Protein AF-A0A397U1Z0-F1 (afdb_monomer)

Secondary structure (DSSP, 8-state):
---PPP-TT--HHHHHHHHHHHHHHHHHHHHHTTEE-S--SGGGEEESSSS-EEE---TT-EEHHHHHHHHHHHHHHH--

Sequence (80 aa):
MFVCQYAKQGSLRKLLDNRYKDLIKGLVAIHEANLVHKDFHSGNIVNDNTYNSFITDFGLCRPKFLLDILHIMTYHMILA

pLDDT: mean 84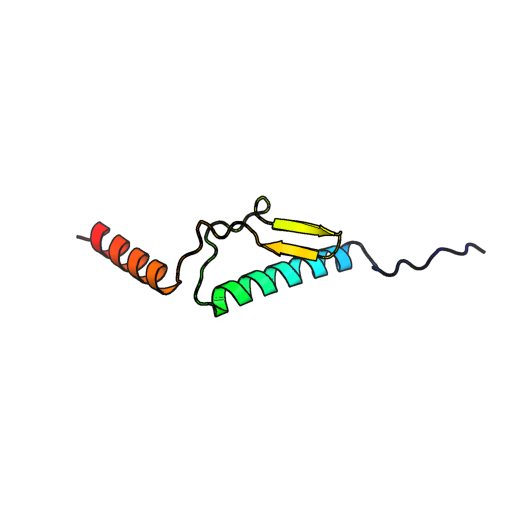.92, std 12.13, range [52.84, 96.81]

Structure (mmCIF, N/CA/C/O backbone):
data_AF-A0A397U1Z0-F1
#
_entry.id   AF-A0A397U1Z0-F1
#
loop_
_atom_site.group_PDB
_atom_site.id
_atom_site.type_symbol
_atom_site.label_atom_id
_atom_site.label_alt_id
_atom_site.label_comp_id
_atom_site.label_asym_id
_atom_site.label_entity_id
_atom_sit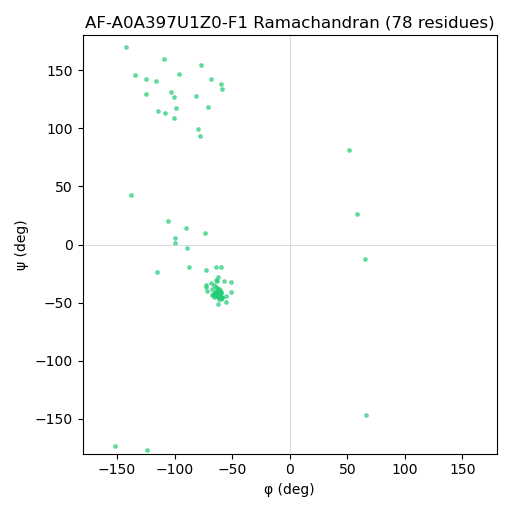e.label_seq_id
_atom_site.pdbx_PDB_ins_code
_atom_site.Cartn_x
_atom_site.Cartn_y
_atom_site.Cartn_z
_atom_site.occupancy
_atom_site.B_iso_or_equiv
_atom_site.auth_seq_id
_atom_site.auth_comp_id
_atom_site.auth_asym_id
_atom_site.auth_atom_id
_atom_site.pdbx_PDB_model_num
ATOM 1 N N . MET A 1 1 ? 32.541 -4.278 -29.368 1.00 61.19 1 MET A N 1
ATOM 2 C CA . MET A 1 1 ? 31.786 -3.323 -28.528 1.00 61.19 1 MET A CA 1
ATOM 3 C C . MET A 1 1 ? 30.328 -3.738 -28.557 1.00 61.19 1 MET A C 1
ATOM 5 O O . MET A 1 1 ? 29.781 -3.841 -29.645 1.00 61.19 1 MET A O 1
ATOM 9 N N . PHE A 1 2 ? 29.731 -4.026 -27.402 1.00 74.88 2 PHE A N 1
ATOM 10 C CA . PHE A 1 2 ? 28.302 -4.326 -27.301 1.00 74.88 2 PHE A CA 1
ATOM 11 C C . PHE A 1 2 ? 27.570 -3.085 -26.801 1.00 74.88 2 PHE A C 1
ATOM 13 O O . PHE A 1 2 ? 27.954 -2.502 -25.790 1.00 74.88 2 PHE A O 1
ATOM 20 N N . VAL A 1 3 ? 26.539 -2.676 -27.534 1.00 83.06 3 VAL A N 1
ATOM 21 C CA . VAL A 1 3 ? 25.647 -1.584 -27.148 1.00 83.06 3 VAL A CA 1
ATOM 22 C C . VAL A 1 3 ? 24.387 -2.225 -26.575 1.00 83.06 3 VAL A C 1
ATOM 24 O O . VAL A 1 3 ? 23.622 -2.843 -27.310 1.00 83.06 3 VAL A O 1
ATOM 27 N N . CYS A 1 4 ? 24.192 -2.115 -25.260 1.00 85.81 4 CYS A N 1
ATOM 28 C CA . CYS A 1 4 ? 22.963 -2.544 -24.592 1.00 85.81 4 CYS A CA 1
ATOM 29 C C . CYS A 1 4 ? 22.016 -1.359 -24.401 1.00 85.81 4 CYS A C 1
ATOM 31 O O . CYS A 1 4 ? 22.449 -0.231 -24.162 1.00 85.81 4 CYS A O 1
ATOM 33 N N . GLN A 1 5 ? 20.714 -1.631 -24.470 1.00 89.25 5 GLN A N 1
ATOM 34 C CA . GLN A 1 5 ? 19.691 -0.631 -24.183 1.00 89.25 5 GLN A CA 1
ATOM 35 C C . GLN A 1 5 ? 19.694 -0.259 -22.696 1.00 89.25 5 GLN A C 1
ATOM 37 O O . GLN A 1 5 ? 19.883 -1.107 -21.822 1.00 89.25 5 GLN A O 1
ATOM 42 N N . TYR A 1 6 ? 19.458 1.020 -22.409 1.00 90.12 6 TYR A N 1
ATOM 43 C CA . TYR A 1 6 ? 19.356 1.508 -21.041 1.00 90.12 6 TYR A CA 1
ATOM 44 C C . TYR A 1 6 ? 18.059 1.023 -20.383 1.00 90.12 6 TYR A C 1
ATOM 46 O O . TYR A 1 6 ? 16.955 1.373 -20.804 1.00 90.12 6 TYR A O 1
ATOM 54 N N . ALA A 1 7 ? 18.189 0.246 -19.308 1.00 88.75 7 ALA A N 1
ATOM 55 C CA . ALA A 1 7 ? 17.056 -0.189 -18.504 1.00 88.75 7 ALA A CA 1
ATOM 56 C C . ALA A 1 7 ? 16.593 0.949 -17.579 1.00 88.75 7 ALA A C 1
ATOM 58 O O . ALA A 1 7 ? 17.085 1.094 -16.458 1.00 88.75 7 ALA A O 1
ATOM 59 N N . LYS A 1 8 ? 15.614 1.740 -18.039 1.00 86.81 8 LYS A N 1
ATOM 60 C CA . LYS A 1 8 ? 15.068 2.913 -17.321 1.00 86.81 8 LYS A CA 1
ATOM 61 C C . LYS A 1 8 ? 14.662 2.615 -15.870 1.00 86.81 8 LYS A C 1
ATOM 63 O O . LYS A 1 8 ? 14.804 3.462 -14.994 1.00 86.81 8 LYS A O 1
ATOM 68 N N . GLN A 1 9 ? 14.211 1.390 -15.617 1.00 81.38 9 GLN A N 1
ATOM 69 C CA . GLN A 1 9 ? 13.637 0.977 -14.335 1.00 81.38 9 GLN A CA 1
ATOM 70 C C . GLN A 1 9 ? 14.676 0.437 -13.348 1.00 81.38 9 GLN A C 1
ATOM 72 O O . GLN A 1 9 ? 14.360 0.169 -12.188 1.00 81.38 9 GLN A O 1
ATOM 77 N N . GLY A 1 10 ? 15.936 0.341 -13.776 1.00 88.62 10 GLY A N 1
ATOM 78 C CA . GLY A 1 10 ? 17.026 -0.151 -12.951 1.00 88.62 10 GLY A CA 1
ATOM 79 C C . GLY A 1 10 ? 16.874 -1.631 -12.606 1.00 88.62 10 GLY A C 1
ATOM 80 O O . GLY A 1 10 ? 16.398 -2.433 -13.406 1.00 88.62 10 GLY A O 1
ATOM 81 N N . SER A 1 11 ? 17.336 -2.003 -11.414 1.00 91.31 11 SER A N 1
ATOM 82 C CA . SER A 1 11 ? 17.336 -3.392 -10.967 1.00 91.31 11 SER A CA 1
ATOM 83 C C . SER A 1 11 ? 15.951 -3.857 -10.518 1.00 91.31 11 SER A C 1
ATOM 85 O O . SER A 1 11 ? 15.145 -3.074 -10.011 1.00 91.31 11 SER A O 1
ATOM 87 N N . LEU A 1 12 ? 15.724 -5.172 -10.599 1.00 88.19 12 LEU A N 1
ATOM 88 C CA . LEU A 1 12 ? 14.532 -5.816 -10.046 1.00 88.19 12 LEU A CA 1
ATOM 89 C C . LEU A 1 12 ? 14.301 -5.415 -8.580 1.00 88.19 12 LEU A C 1
ATOM 91 O O . LEU A 1 12 ? 13.179 -5.102 -8.209 1.00 88.19 12 LEU A O 1
ATOM 95 N N . ARG A 1 13 ? 15.362 -5.323 -7.764 1.00 91.88 13 ARG A N 1
ATOM 96 C CA . ARG A 1 13 ? 15.269 -4.861 -6.369 1.00 91.88 13 ARG A CA 1
ATOM 97 C C . ARG A 1 13 ? 14.615 -3.482 -6.255 1.00 91.88 13 ARG A C 1
ATOM 99 O O . ARG A 1 13 ? 13.675 -3.326 -5.489 1.00 91.88 13 ARG A O 1
ATOM 106 N N . LYS A 1 14 ? 15.069 -2.502 -7.043 1.00 88.44 14 LYS A N 1
ATOM 107 C CA . LYS A 1 14 ? 14.526 -1.135 -7.006 1.00 88.44 14 LYS A CA 1
ATOM 108 C C . LYS A 1 14 ? 13.054 -1.100 -7.419 1.00 88.44 14 LYS A C 1
ATOM 110 O O . LYS A 1 14 ? 12.269 -0.354 -6.840 1.00 88.44 14 LYS A O 1
ATOM 115 N N . LEU A 1 15 ? 12.691 -1.926 -8.399 1.00 86.25 15 LEU A N 1
ATOM 116 C CA . LEU A 1 15 ? 11.308 -2.094 -8.827 1.00 86.25 15 LEU A CA 1
ATOM 117 C C . LEU A 1 15 ? 10.450 -2.646 -7.683 1.00 86.25 15 LEU A C 1
ATOM 119 O O . LEU A 1 15 ? 9.435 -2.045 -7.346 1.00 86.25 15 LEU A O 1
ATOM 123 N N . LEU A 1 16 ? 10.877 -3.744 -7.050 1.00 85.50 16 LEU A N 1
ATOM 124 C CA . LEU A 1 16 ? 10.163 -4.357 -5.927 1.00 85.50 16 LEU A CA 1
ATOM 125 C C . LEU A 1 16 ? 10.015 -3.386 -4.746 1.00 85.50 16 LEU A C 1
ATOM 127 O O . LEU A 1 16 ? 8.914 -3.251 -4.219 1.00 85.50 16 LEU A O 1
ATOM 131 N N . ASP A 1 17 ? 11.086 -2.674 -4.382 1.00 87.31 17 ASP A N 1
ATOM 132 C CA . ASP A 1 17 ? 11.097 -1.700 -3.283 1.00 87.31 17 ASP A CA 1
ATOM 133 C C . ASP A 1 17 ? 10.088 -0.564 -3.511 1.00 87.31 17 ASP A C 1
ATOM 135 O O . ASP A 1 17 ? 9.392 -0.151 -2.582 1.00 87.31 17 ASP A O 1
ATOM 139 N N . ASN A 1 18 ? 9.981 -0.061 -4.744 1.00 84.31 18 ASN A N 1
ATOM 140 C CA . ASN A 1 18 ? 9.012 0.983 -5.077 1.00 84.31 18 ASN A CA 1
ATOM 141 C C . ASN A 1 18 ? 7.566 0.493 -4.922 1.00 84.31 18 ASN A C 1
ATOM 143 O O . ASN A 1 18 ? 6.759 1.210 -4.336 1.00 84.31 18 ASN A O 1
ATOM 147 N N . ARG A 1 19 ? 7.259 -0.744 -5.340 1.00 83.69 19 ARG A N 1
ATOM 148 C CA . ARG A 1 19 ? 5.908 -1.317 -5.176 1.00 83.69 19 ARG A CA 1
ATOM 149 C C . ARG A 1 19 ? 5.480 -1.368 -3.711 1.00 83.69 19 ARG A C 1
ATOM 151 O O . ARG A 1 19 ? 4.367 -0.975 -3.374 1.00 83.69 19 ARG A O 1
ATOM 158 N N . TYR A 1 20 ? 6.368 -1.812 -2.820 1.00 85.06 20 TYR A N 1
ATOM 159 C CA . TYR A 1 20 ? 6.052 -1.869 -1.390 1.00 85.06 20 TYR A CA 1
ATOM 160 C C . TYR A 1 20 ? 5.852 -0.479 -0.779 1.00 85.06 20 TYR A C 1
ATOM 162 O O . TYR A 1 20 ? 4.992 -0.317 0.084 1.00 85.06 20 TYR A O 1
ATOM 170 N N . LYS A 1 21 ? 6.590 0.540 -1.241 1.00 88.75 21 LYS A N 1
ATOM 171 C CA . LYS A 1 21 ? 6.402 1.918 -0.764 1.00 88.75 21 LYS A CA 1
ATOM 172 C C . LYS A 1 21 ? 5.002 2.445 -1.051 1.00 88.75 21 LYS A C 1
ATOM 174 O O . LYS A 1 21 ? 4.432 3.098 -0.182 1.00 88.75 21 LYS A O 1
ATOM 179 N N . ASP A 1 22 ? 4.448 2.175 -2.227 1.00 88.69 22 ASP A N 1
ATOM 180 C CA . ASP A 1 22 ? 3.127 2.698 -2.585 1.00 88.69 22 ASP A CA 1
ATOM 181 C C . ASP A 1 22 ? 2.001 1.981 -1.831 1.00 88.69 22 ASP A C 1
ATOM 183 O O . ASP A 1 22 ? 1.068 2.635 -1.367 1.00 88.69 22 ASP A O 1
ATOM 187 N N . LEU A 1 23 ? 2.149 0.679 -1.562 1.00 92.38 23 LEU A N 1
ATOM 188 C CA . LEU A 1 23 ? 1.242 -0.048 -0.665 1.00 92.38 23 LEU A CA 1
ATOM 189 C C . LEU A 1 23 ? 1.270 0.509 0.764 1.00 92.38 23 LEU A C 1
ATOM 191 O O . LEU A 1 23 ? 0.219 0.709 1.370 1.00 92.38 23 LEU A O 1
ATOM 195 N N . ILE A 1 24 ? 2.459 0.815 1.295 1.00 93.38 24 ILE A N 1
ATOM 196 C CA . ILE A 1 24 ? 2.596 1.422 2.627 1.00 93.38 24 ILE A CA 1
ATOM 197 C C . ILE A 1 24 ? 1.912 2.793 2.662 1.00 93.38 24 ILE A C 1
ATOM 199 O O . ILE A 1 24 ? 1.160 3.065 3.595 1.00 93.38 24 ILE A O 1
ATOM 203 N N . LYS A 1 25 ? 2.110 3.639 1.642 1.00 93.69 25 LYS A N 1
ATOM 204 C CA . LYS A 1 25 ? 1.409 4.933 1.542 1.00 93.69 25 LYS A CA 1
ATOM 205 C C . LYS A 1 25 ? -0.108 4.756 1.501 1.00 93.69 25 LYS A C 1
ATOM 207 O O . LYS A 1 25 ? -0.813 5.505 2.167 1.00 93.69 25 LYS A O 1
ATOM 212 N N . GLY A 1 26 ? -0.604 3.764 0.759 1.00 93.75 26 GLY A N 1
ATOM 213 C CA . GLY A 1 26 ? -2.029 3.439 0.709 1.00 93.75 26 GLY A CA 1
ATOM 214 C C . GLY A 1 26 ? -2.596 3.088 2.086 1.00 93.75 26 GLY A C 1
ATOM 215 O O . GLY A 1 26 ? -3.624 3.629 2.482 1.00 93.75 26 GLY A O 1
ATOM 216 N N . LEU A 1 27 ? -1.900 2.246 2.856 1.00 95.19 27 LEU A N 1
ATOM 217 C CA . LEU A 1 27 ? -2.306 1.908 4.227 1.00 95.19 27 LEU A CA 1
ATOM 218 C C . LEU A 1 27 ? -2.271 3.115 5.168 1.00 95.19 27 LEU A C 1
ATOM 220 O O . LEU A 1 27 ? -3.182 3.283 5.975 1.00 95.19 27 LEU A O 1
ATOM 224 N N . VAL A 1 28 ? -1.247 3.967 5.054 1.00 96.19 28 VAL A N 1
ATOM 225 C CA . VAL A 1 28 ? -1.161 5.214 5.829 1.00 96.19 28 VAL A CA 1
ATOM 226 C C . VAL A 1 28 ? -2.362 6.109 5.533 1.00 96.19 28 VAL A C 1
ATOM 228 O O . VAL A 1 28 ? -3.024 6.536 6.472 1.00 96.19 28 VAL A O 1
ATOM 231 N N . ALA A 1 29 ? -2.716 6.305 4.261 1.00 96.25 29 ALA A N 1
ATOM 232 C CA . ALA A 1 29 ? -3.874 7.111 3.876 1.00 96.25 29 ALA A CA 1
ATOM 233 C C . ALA A 1 29 ? -5.199 6.552 4.435 1.00 96.25 29 ALA A C 1
ATOM 235 O O . ALA A 1 29 ? -6.048 7.312 4.899 1.00 96.25 29 ALA A O 1
ATOM 236 N N . ILE A 1 30 ? -5.370 5.224 4.453 1.00 96.00 30 ILE A N 1
ATOM 237 C CA . ILE A 1 30 ? -6.540 4.574 5.075 1.00 96.00 30 ILE A CA 1
ATOM 238 C C . ILE A 1 30 ? -6.586 4.874 6.582 1.00 96.00 30 ILE A C 1
ATOM 240 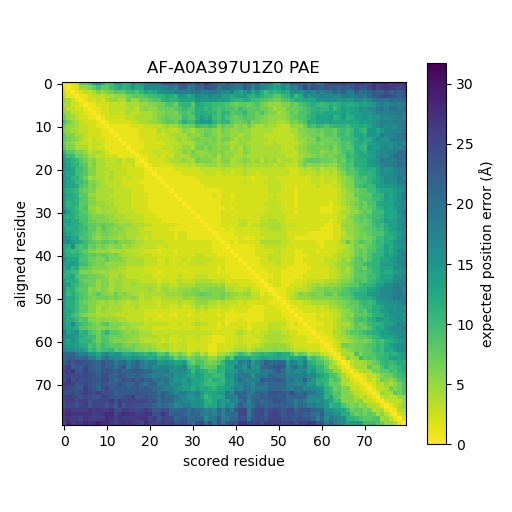O O . ILE A 1 30 ? -7.641 5.224 7.114 1.00 96.00 30 ILE A O 1
ATOM 244 N N . HIS A 1 31 ? -5.448 4.768 7.270 1.00 93.88 31 HIS A N 1
ATOM 245 C CA . HIS A 1 31 ? -5.357 5.051 8.703 1.00 93.88 31 HIS A CA 1
ATOM 246 C C . HIS A 1 31 ? -5.578 6.533 9.035 1.00 93.88 31 HIS A C 1
ATOM 248 O O . HIS A 1 31 ? -6.237 6.836 10.029 1.00 93.88 31 HIS A O 1
ATOM 254 N N . GLU A 1 32 ? -5.071 7.453 8.214 1.00 95.75 32 GLU A N 1
ATOM 255 C CA . GLU A 1 32 ? -5.302 8.899 8.346 1.00 95.75 32 GLU A CA 1
ATOM 256 C C . GLU A 1 32 ? -6.780 9.262 8.153 1.00 95.75 32 GLU A C 1
ATOM 258 O O . GLU A 1 32 ? -7.290 10.160 8.821 1.00 95.75 32 GLU A O 1
ATOM 263 N N . ALA A 1 33 ? -7.511 8.497 7.337 1.00 94.81 33 ALA A N 1
ATOM 264 C CA . ALA A 1 33 ? -8.968 8.579 7.230 1.00 94.81 33 ALA A CA 1
ATOM 265 C C . ALA A 1 33 ? -9.717 7.969 8.440 1.00 94.81 33 ALA A C 1
ATOM 267 O O . ALA A 1 33 ? -10.937 7.812 8.397 1.00 94.81 33 ALA A O 1
ATOM 268 N N . ASN A 1 34 ? -9.013 7.625 9.527 1.00 93.56 34 ASN A N 1
ATOM 269 C CA . ASN A 1 34 ? -9.526 6.935 10.716 1.00 93.56 34 ASN A CA 1
ATOM 270 C C . ASN A 1 34 ? -10.168 5.568 10.433 1.00 93.56 34 ASN A C 1
ATOM 272 O O . ASN A 1 34 ? -11.012 5.107 11.206 1.00 93.56 34 ASN A O 1
ATOM 276 N N . LEU A 1 35 ? -9.761 4.895 9.357 1.00 94.06 35 LEU A N 1
ATOM 277 C CA . LEU A 1 35 ? -10.224 3.558 8.995 1.00 94.06 35 LEU A CA 1
ATOM 278 C C . LEU A 1 35 ? -9.115 2.525 9.204 1.00 94.06 35 LEU A C 1
ATOM 280 O O . LEU A 1 35 ? -7.933 2.843 9.239 1.00 94.06 35 LEU A O 1
ATOM 284 N N . VAL A 1 36 ? -9.504 1.263 9.320 1.00 93.88 36 VAL A N 1
ATOM 285 C CA . VAL A 1 36 ? -8.619 0.096 9.273 1.00 93.88 36 VAL A CA 1
ATOM 286 C C . VAL A 1 36 ? -9.160 -0.827 8.190 1.00 93.88 36 VAL A C 1
ATOM 288 O O . VAL A 1 36 ? -10.350 -1.137 8.215 1.00 93.88 36 VAL A O 1
ATOM 291 N N . HIS A 1 37 ? -8.306 -1.271 7.258 1.00 94.75 37 HIS A N 1
ATOM 292 C CA . HIS A 1 37 ? -8.720 -2.087 6.102 1.00 94.75 37 HIS A CA 1
ATOM 293 C C . HIS A 1 37 ? -9.284 -3.465 6.498 1.00 94.75 37 HIS A C 1
ATOM 295 O O . HIS A 1 37 ? -10.275 -3.912 5.934 1.00 94.75 37 HIS A O 1
ATOM 301 N N . LYS A 1 38 ? -8.712 -4.081 7.546 1.00 92.88 38 LYS A N 1
ATOM 302 C CA . LYS A 1 38 ? -9.111 -5.361 8.176 1.00 92.88 38 LYS A CA 1
ATOM 303 C C . LYS A 1 38 ? -8.971 -6.631 7.332 1.00 92.88 38 LYS A C 1
ATOM 305 O O . LYS A 1 38 ? -8.994 -7.696 7.942 1.00 92.88 38 LYS A O 1
ATOM 310 N N . ASP A 1 39 ? -8.744 -6.530 6.028 1.00 94.81 39 ASP A N 1
ATOM 311 C CA . ASP A 1 39 ? -8.548 -7.683 5.139 1.00 94.81 39 ASP A CA 1
ATOM 312 C C . ASP A 1 39 ? -7.404 -7.452 4.139 1.00 94.81 39 ASP A C 1
ATOM 314 O O . ASP A 1 39 ? -7.484 -7.710 2.938 1.00 94.81 39 ASP A O 1
ATOM 318 N N . PHE A 1 40 ? -6.309 -6.874 4.636 1.00 94.69 40 PHE A N 1
ATOM 319 C CA . PHE A 1 40 ? -5.167 -6.535 3.800 1.00 94.69 40 PHE A CA 1
ATOM 320 C C . PHE A 1 40 ? -4.308 -7.777 3.524 1.00 94.69 40 PHE A C 1
ATOM 322 O O . PHE A 1 40 ? -3.476 -8.171 4.343 1.00 94.69 40 PHE A O 1
ATOM 329 N N . HIS A 1 41 ? -4.492 -8.378 2.348 1.00 94.25 41 HIS A N 1
ATOM 330 C CA . HIS A 1 41 ? -3.701 -9.503 1.846 1.00 94.25 41 HIS A CA 1
ATOM 331 C C . HIS A 1 41 ? -3.452 -9.386 0.335 1.00 94.25 41 HIS A C 1
ATOM 333 O O . HIS A 1 41 ? -4.078 -8.581 -0.350 1.00 94.25 41 HIS A O 1
ATOM 339 N N . SER A 1 42 ? -2.581 -10.230 -0.225 1.00 92.94 42 SER A N 1
ATOM 340 C CA . SER A 1 42 ? -2.199 -10.169 -1.648 1.00 92.94 42 SER A CA 1
ATOM 341 C C . SER A 1 42 ? -3.372 -10.281 -2.630 1.00 92.94 42 SER A C 1
ATOM 343 O O . SER A 1 42 ? -3.325 -9.649 -3.678 1.00 92.94 42 SER A O 1
ATOM 345 N N . GLY A 1 43 ? -4.435 -11.017 -2.287 1.00 96.06 43 GLY A N 1
ATOM 346 C CA . GLY A 1 43 ? -5.668 -11.084 -3.088 1.00 96.06 43 GLY A CA 1
ATOM 347 C C . GLY A 1 43 ? -6.445 -9.763 -3.206 1.00 96.06 43 GLY A C 1
ATOM 348 O O . GLY A 1 43 ? -7.198 -9.601 -4.156 1.00 96.06 43 GLY A O 1
ATOM 349 N N . ASN A 1 44 ? -6.204 -8.806 -2.301 1.00 96.81 44 ASN A N 1
ATOM 350 C CA . ASN A 1 44 ? -6.829 -7.478 -2.277 1.00 96.81 44 ASN A CA 1
ATOM 351 C C . ASN A 1 44 ? -5.848 -6.387 -2.744 1.00 96.81 44 ASN A C 1
ATOM 353 O O . ASN A 1 44 ? -6.012 -5.204 -2.441 1.00 96.81 44 ASN A O 1
ATOM 357 N N . ILE A 1 45 ? -4.796 -6.789 -3.464 1.00 95.19 45 ILE A N 1
ATOM 358 C CA . ILE A 1 45 ? -3.843 -5.890 -4.108 1.00 95.19 45 ILE A CA 1
ATOM 359 C C . ILE A 1 45 ? -3.969 -6.072 -5.616 1.00 95.19 45 ILE A C 1
ATOM 361 O O . ILE A 1 45 ? -3.627 -7.123 -6.159 1.00 95.19 45 ILE A O 1
ATOM 365 N N . VAL A 1 46 ? -4.410 -5.025 -6.306 1.00 94.12 46 VAL A N 1
ATOM 366 C CA . VAL A 1 46 ? -4.537 -5.018 -7.766 1.00 94.12 46 VAL A CA 1
ATOM 367 C C . VAL A 1 46 ? -3.388 -4.226 -8.371 1.00 94.12 46 VAL A C 1
ATOM 369 O O . VAL A 1 46 ? -3.101 -3.108 -7.951 1.00 94.12 46 VAL A O 1
ATOM 372 N N . ASN A 1 47 ? -2.729 -4.801 -9.375 1.00 91.06 47 ASN A N 1
ATOM 373 C CA . ASN A 1 47 ? -1.680 -4.124 -10.129 1.00 91.06 47 ASN A CA 1
ATOM 374 C C . ASN A 1 47 ? -2.263 -3.591 -11.436 1.00 91.06 47 ASN A C 1
ATOM 376 O O . ASN A 1 47 ? -2.684 -4.380 -12.277 1.00 91.06 4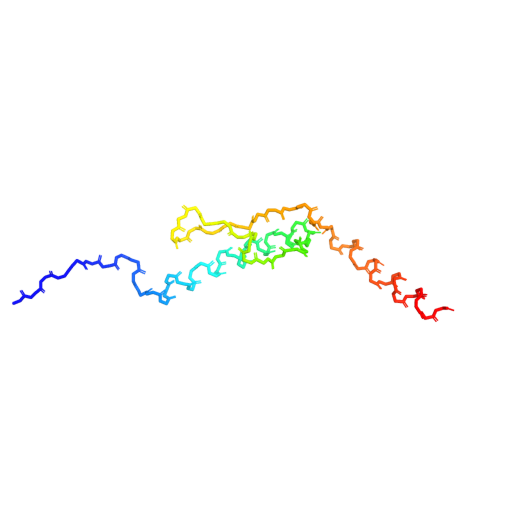7 ASN A O 1
ATOM 380 N N . ASP A 1 48 ? -2.250 -2.274 -11.615 1.00 89.62 48 ASP A N 1
ATOM 381 C CA . ASP A 1 48 ? -2.563 -1.644 -12.906 1.00 89.62 48 ASP A CA 1
ATOM 382 C C . ASP A 1 48 ? -1.428 -1.887 -13.907 1.00 89.62 48 ASP A C 1
ATOM 384 O O . ASP A 1 48 ? -1.635 -2.204 -15.075 1.00 89.62 48 ASP A O 1
ATOM 388 N N . ASN A 1 49 ? -0.187 -1.812 -13.425 1.00 87.31 49 ASN A N 1
ATOM 389 C CA . ASN A 1 49 ? 0.995 -2.149 -14.203 1.00 87.31 49 ASN A CA 1
ATOM 390 C C . ASN A 1 49 ? 2.120 -2.640 -13.281 1.00 87.31 49 ASN A C 1
ATOM 392 O O . ASN A 1 49 ? 1.937 -2.829 -12.081 1.00 87.31 49 ASN A O 1
ATOM 396 N N . 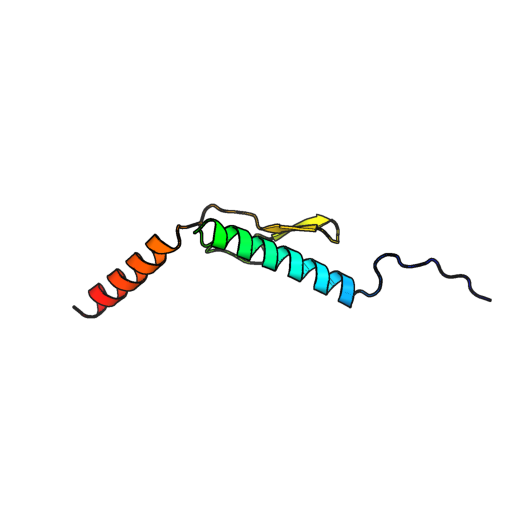THR A 1 50 ? 3.313 -2.857 -13.836 1.00 81.56 50 THR A N 1
ATOM 397 C CA . THR A 1 50 ? 4.467 -3.386 -13.091 1.00 81.56 50 THR A CA 1
ATOM 398 C C . THR A 1 50 ? 4.903 -2.502 -11.910 1.00 81.56 50 THR A C 1
ATOM 400 O O . THR A 1 50 ? 5.604 -2.991 -11.026 1.00 81.56 50 THR A O 1
ATOM 403 N N . TYR A 1 51 ? 4.510 -1.226 -11.885 1.00 80.88 51 TYR A N 1
ATOM 404 C CA . TYR A 1 51 ? 4.941 -0.230 -10.897 1.00 80.88 51 TYR A CA 1
ATOM 405 C C . TYR A 1 51 ? 3.805 0.285 -10.017 1.00 80.88 51 TYR A C 1
ATOM 407 O O . TYR A 1 51 ? 4.080 0.734 -8.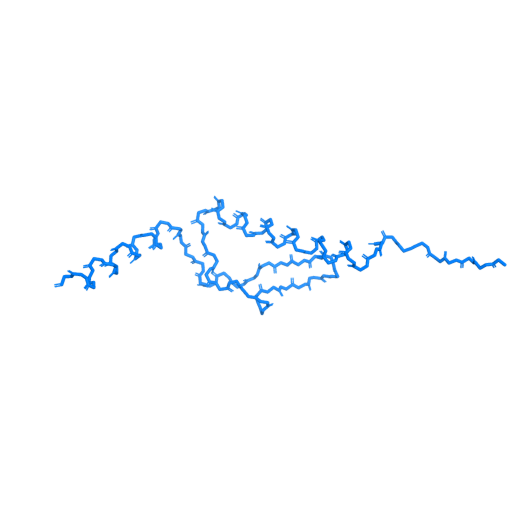912 1.00 80.88 51 TYR A O 1
ATOM 415 N N . ASN A 1 52 ? 2.560 0.195 -10.485 1.00 85.38 52 ASN A N 1
ATOM 416 C CA . ASN A 1 52 ? 1.406 0.748 -9.790 1.00 85.38 52 ASN A CA 1
ATOM 417 C C . ASN A 1 52 ? 0.548 -0.372 -9.205 1.00 85.38 52 ASN A C 1
ATOM 419 O O . ASN A 1 52 ? -0.084 -1.136 -9.940 1.00 85.38 52 ASN A O 1
ATOM 423 N N . SER A 1 53 ? 0.514 -0.419 -7.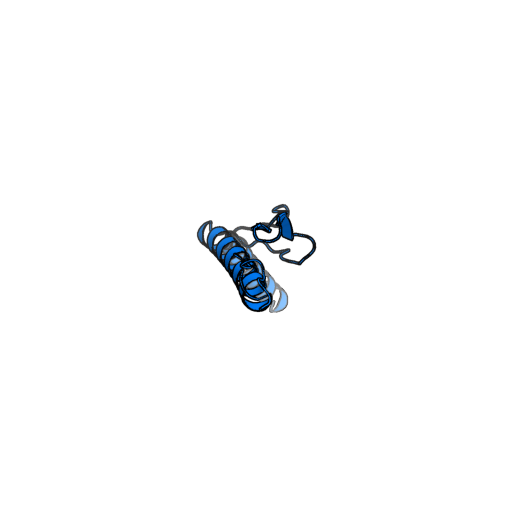878 1.00 91.38 53 SER A N 1
ATOM 424 C CA . SER A 1 53 ? -0.311 -1.331 -7.092 1.00 91.38 53 SER A CA 1
ATOM 425 C C . SER A 1 53 ? -1.315 -0.532 -6.268 1.00 91.38 53 SER A C 1
ATOM 427 O O . SER A 1 53 ? -0.974 0.506 -5.702 1.00 91.38 53 SER A O 1
ATOM 429 N N . PHE A 1 54 ? -2.537 -1.039 -6.162 1.00 92.38 54 PHE A N 1
ATOM 430 C CA . PHE A 1 54 ? -3.632 -0.425 -5.423 1.00 92.38 54 PHE A CA 1
ATOM 431 C C . PHE A 1 54 ? -4.190 -1.400 -4.396 1.00 92.38 54 PHE A C 1
ATOM 433 O O . PHE A 1 54 ? -4.303 -2.597 -4.658 1.00 92.38 54 PHE A O 1
ATOM 440 N N . ILE A 1 55 ? -4.555 -0.866 -3.234 1.00 96.19 55 ILE A N 1
ATOM 441 C CA . ILE A 1 55 ? -5.311 -1.599 -2.221 1.00 96.19 55 ILE A CA 1
ATOM 442 C C . ILE A 1 55 ? -6.782 -1.543 -2.624 1.00 96.19 55 ILE A C 1
ATOM 444 O O . ILE A 1 55 ? -7.305 -0.459 -2.887 1.00 96.19 55 ILE A O 1
ATOM 448 N N . THR A 1 56 ? -7.435 -2.696 -2.688 1.00 95.62 56 THR A N 1
ATOM 449 C CA . THR A 1 56 ? -8.842 -2.828 -3.080 1.00 95.62 56 THR A CA 1
ATOM 450 C C . THR A 1 56 ? -9.649 -3.534 -1.997 1.00 95.62 56 THR A C 1
ATOM 452 O O . THR A 1 56 ? -9.123 -3.835 -0.931 1.00 95.62 56 THR A O 1
ATOM 455 N N . ASP A 1 57 ? -10.933 -3.768 -2.278 1.00 95.75 57 ASP A N 1
ATOM 456 C CA . ASP A 1 57 ? -11.899 -4.410 -1.38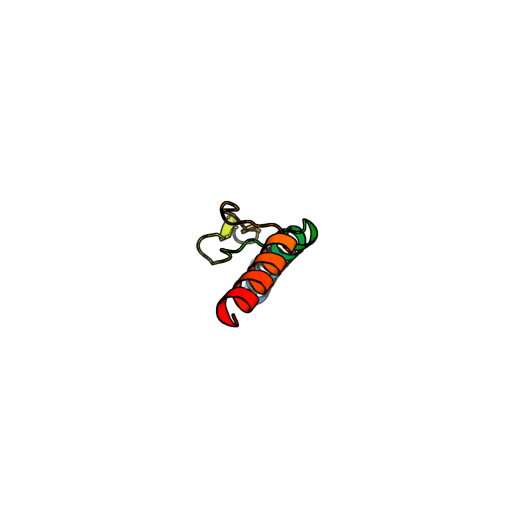2 1.00 95.75 57 ASP A CA 1
ATOM 457 C C . ASP A 1 57 ? -11.953 -3.786 0.021 1.00 95.75 57 ASP A C 1
ATOM 459 O O . ASP A 1 57 ? -11.359 -4.248 0.992 1.00 95.75 57 ASP A O 1
ATOM 463 N N . PHE A 1 58 ? -12.691 -2.684 0.118 1.00 94.38 58 PHE A N 1
ATOM 464 C CA . PHE A 1 58 ? -12.899 -1.961 1.370 1.00 94.38 58 PHE A CA 1
ATOM 465 C C . PHE A 1 58 ? -14.142 -2.463 2.130 1.00 94.38 58 PHE A C 1
ATOM 467 O O . PHE A 1 58 ? -14.607 -1.784 3.046 1.00 94.38 58 PHE A O 1
ATOM 474 N N . GLY A 1 59 ? -14.713 -3.623 1.771 1.00 93.19 59 GLY A N 1
ATOM 475 C CA . GLY A 1 59 ? -15.964 -4.127 2.360 1.00 93.19 59 GLY A CA 1
ATOM 476 C C . GLY A 1 59 ? -15.873 -4.404 3.865 1.00 93.19 59 GLY A C 1
ATOM 477 O O . GLY A 1 59 ? -16.860 -4.277 4.596 1.00 93.19 59 GLY A O 1
ATOM 478 N N . LEU A 1 60 ? -14.668 -4.718 4.346 1.00 92.38 60 LEU A N 1
ATOM 479 C CA . LEU A 1 60 ? -14.370 -4.951 5.760 1.00 92.38 60 LEU A CA 1
ATOM 480 C C . LEU A 1 60 ? -13.732 -3.748 6.460 1.00 92.38 60 LEU A C 1
ATOM 482 O O . LEU A 1 60 ? -13.426 -3.840 7.651 1.00 92.38 60 LEU A O 1
ATOM 486 N N . CYS A 1 61 ? -13.608 -2.604 5.781 1.00 94.44 61 CYS A N 1
ATOM 487 C CA . CYS A 1 61 ? -13.108 -1.393 6.412 1.00 94.44 61 CYS A CA 1
ATOM 488 C C . CYS A 1 61 ? -13.980 -0.990 7.600 1.00 94.44 61 CYS A C 1
ATOM 490 O O . CYS A 1 61 ? -15.216 -0.969 7.540 1.00 94.44 61 CYS A O 1
ATOM 492 N N . ARG A 1 62 ? -13.322 -0.651 8.707 1.00 91.94 62 ARG A N 1
ATOM 493 C CA . ARG A 1 62 ? -13.984 -0.226 9.943 1.00 91.94 62 ARG A CA 1
ATOM 494 C C . ARG A 1 62 ? -13.306 1.015 10.505 1.00 91.94 62 ARG A C 1
ATOM 496 O O . ARG A 1 62 ? -12.083 1.117 10.415 1.00 91.94 62 ARG A O 1
ATOM 503 N N . PRO A 1 63 ? -14.061 1.926 11.134 1.00 92.00 63 PRO A N 1
ATOM 504 C CA . PRO A 1 63 ? -13.455 3.011 11.879 1.00 92.00 63 PRO A CA 1
ATOM 505 C C . PRO A 1 63 ? -12.575 2.484 13.013 1.00 92.00 63 PRO A C 1
ATOM 507 O O . PRO A 1 63 ? -12.957 1.551 13.725 1.00 92.00 63 PRO A O 1
ATOM 510 N N . LYS A 1 64 ? -11.411 3.104 13.202 1.00 81.69 64 LYS A N 1
ATOM 511 C CA . LYS A 1 64 ? -10.418 2.710 14.212 1.00 81.69 64 LYS A CA 1
ATOM 512 C C . LYS A 1 64 ? -11.014 2.668 15.625 1.00 81.69 64 LYS A C 1
ATOM 514 O O . LYS A 1 64 ? -10.858 1.679 16.330 1.00 81.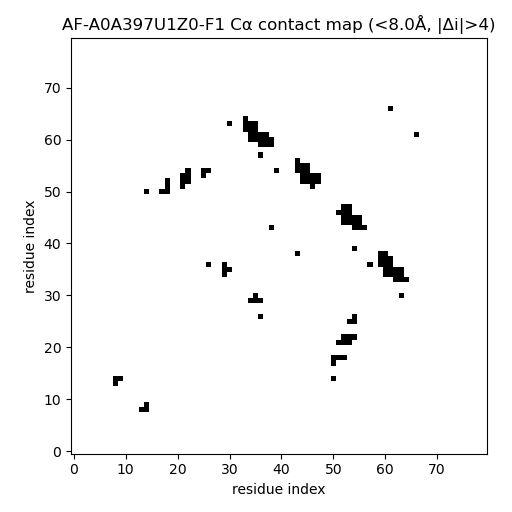69 64 LYS A O 1
ATOM 519 N N . PHE A 1 65 ? -11.799 3.684 15.980 1.00 76.81 65 PHE A N 1
ATOM 520 C CA . PHE A 1 65 ? -12.451 3.810 17.289 1.00 76.81 65 PHE A CA 1
ATOM 521 C C . PHE A 1 65 ? -13.473 2.701 17.585 1.00 76.81 65 PHE A C 1
ATOM 523 O O . PHE A 1 65 ? -13.618 2.289 18.732 1.00 76.81 65 PHE A O 1
ATOM 530 N N . LEU A 1 66 ? -14.154 2.170 16.565 1.00 65.88 66 LEU A N 1
ATOM 531 C CA . LEU A 1 66 ? -15.053 1.024 16.738 1.00 65.88 66 LEU A CA 1
ATOM 532 C C . LEU A 1 66 ? -14.277 -0.254 17.065 1.00 65.88 66 LEU A C 1
ATOM 534 O O . LEU A 1 66 ? -14.768 -1.084 17.825 1.00 65.88 66 LEU A O 1
ATOM 538 N N . LEU A 1 67 ? -13.067 -0.402 16.518 1.00 62.66 67 LEU A N 1
ATOM 539 C CA . LEU A 1 67 ? -12.188 -1.525 16.827 1.00 62.66 67 LEU A CA 1
ATOM 540 C C . LEU A 1 67 ? -11.690 -1.469 18.272 1.00 62.66 67 LEU A C 1
ATOM 542 O O . LEU A 1 67 ? -11.701 -2.497 18.944 1.00 62.66 67 LEU A O 1
ATOM 546 N N . ASP A 1 68 ? -11.300 -0.280 18.738 1.00 63.91 68 ASP A N 1
ATOM 547 C CA . ASP A 1 68 ? -10.822 -0.064 20.106 1.00 63.91 68 ASP A CA 1
ATOM 548 C C . ASP A 1 68 ? -11.937 -0.345 21.128 1.00 63.91 68 ASP A C 1
ATOM 550 O O . ASP A 1 68 ? -11.716 -1.058 22.107 1.00 63.91 68 ASP A O 1
ATOM 554 N N . ILE A 1 69 ? -13.168 0.113 20.861 1.00 61.84 69 ILE A N 1
ATOM 555 C CA . ILE A 1 69 ? -14.331 -0.160 21.722 1.00 61.84 69 ILE A CA 1
ATOM 556 C C . ILE A 1 69 ? -14.683 -1.653 21.727 1.00 61.84 69 ILE A C 1
ATOM 558 O O . ILE A 1 69 ? -14.885 -2.215 22.799 1.00 61.84 69 ILE A O 1
ATOM 562 N N . LEU A 1 70 ? -14.719 -2.328 20.571 1.00 62.97 70 LEU A N 1
ATOM 563 C CA . LEU A 1 70 ? -14.983 -3.773 20.515 1.00 62.97 70 LEU A CA 1
ATOM 564 C C . LEU A 1 70 ? -13.913 -4.583 21.253 1.00 62.97 70 LEU A C 1
ATOM 566 O O . LEU A 1 70 ? -14.260 -5.535 21.951 1.00 62.97 70 LEU A O 1
ATOM 570 N N . HIS A 1 71 ? -12.636 -4.210 21.136 1.00 65.19 71 HIS A N 1
ATOM 571 C CA . HIS A 1 71 ? -11.556 -4.846 21.893 1.00 65.19 71 HIS A CA 1
ATOM 572 C C . HIS A 1 71 ? -11.764 -4.672 23.400 1.00 65.19 71 HIS A C 1
ATOM 574 O O . HIS A 1 71 ? -11.701 -5.643 24.145 1.00 65.19 71 HIS A O 1
ATOM 580 N N . ILE A 1 72 ? -12.087 -3.463 23.859 1.00 62.16 72 ILE A N 1
ATOM 581 C CA . ILE A 1 72 ? -12.331 -3.199 25.283 1.00 62.16 72 ILE A CA 1
ATOM 582 C C . ILE A 1 72 ? -13.573 -3.953 25.783 1.00 62.16 72 ILE A C 1
ATOM 584 O O . ILE A 1 72 ? -13.530 -4.576 26.842 1.00 62.16 72 ILE A O 1
ATOM 588 N N . MET A 1 73 ? -14.667 -3.952 25.018 1.00 65.25 73 MET A N 1
ATOM 589 C CA . MET A 1 73 ? -15.913 -4.627 25.394 1.00 65.25 73 MET A CA 1
ATOM 590 C C . MET A 1 73 ? -15.758 -6.150 25.436 1.00 65.25 73 MET A C 1
ATOM 592 O O . MET A 1 73 ? -16.226 -6.774 26.382 1.00 65.25 73 MET A O 1
ATOM 596 N N . THR A 1 74 ? -15.077 -6.752 24.458 1.00 62.53 74 THR A N 1
ATOM 597 C CA . THR A 1 74 ? -14.801 -8.201 24.452 1.00 62.53 74 THR A CA 1
ATOM 598 C C . THR A 1 74 ? -13.892 -8.616 25.606 1.00 62.53 74 THR A C 1
ATOM 600 O O . THR A 1 74 ? -14.193 -9.601 26.274 1.00 62.53 74 THR A O 1
ATOM 603 N N . TYR A 1 75 ? -12.845 -7.845 25.914 1.00 67.88 75 TYR A N 1
ATOM 604 C CA . TYR A 1 75 ? -12.003 -8.100 27.089 1.00 67.88 75 TYR A CA 1
ATOM 605 C C . TYR A 1 75 ? -12.790 -8.009 28.405 1.00 67.88 75 TYR A C 1
ATOM 607 O O . TYR A 1 75 ? -12.568 -8.821 29.298 1.00 67.88 75 TYR A O 1
ATOM 615 N N . HIS A 1 76 ? -13.728 -7.066 28.530 1.00 66.06 76 HIS A N 1
ATOM 616 C CA . HIS A 1 76 ? -14.546 -6.929 29.738 1.00 66.06 76 HIS A CA 1
ATOM 617 C C . HIS A 1 76 ? -15.591 -8.050 29.881 1.00 66.06 76 HIS A C 1
ATOM 619 O O . HIS A 1 76 ? -15.818 -8.528 30.985 1.00 66.06 76 HIS A O 1
ATOM 625 N N . MET A 1 77 ? -16.183 -8.520 28.775 1.00 60.69 77 MET A N 1
ATOM 626 C CA . MET A 1 77 ? -17.185 -9.599 28.774 1.00 60.69 77 MET A CA 1
ATOM 627 C C . MET A 1 77 ? -16.602 -10.994 29.057 1.00 60.69 77 MET A C 1
ATOM 629 O O . MET A 1 77 ? -17.345 -11.888 29.434 1.00 60.69 77 MET A O 1
ATOM 633 N N . ILE A 1 78 ? -15.300 -11.198 28.835 1.00 62.06 78 ILE A N 1
ATOM 634 C CA . ILE A 1 78 ? -14.603 -12.469 29.116 1.00 62.06 78 ILE A CA 1
ATOM 635 C C . ILE A 1 78 ? -14.099 -12.523 30.572 1.00 62.06 78 ILE A C 1
ATOM 637 O O . ILE A 1 78 ? -13.817 -13.601 31.091 1.00 62.06 78 ILE A O 1
ATOM 641 N N . LEU A 1 79 ? -13.976 -11.368 31.234 1.00 58.88 79 LEU A N 1
ATOM 642 C CA . LEU A 1 79 ? -13.496 -11.241 32.615 1.00 58.88 79 LEU A CA 1
ATOM 643 C C . LEU A 1 79 ? -14.623 -11.075 33.653 1.00 58.88 79 LEU A C 1
ATOM 645 O O . LEU A 1 79 ? -14.317 -10.936 34.838 1.00 58.88 79 LEU A O 1
ATOM 649 N N . ALA A 1 80 ? -15.887 -11.082 33.225 1.00 52.84 80 ALA A N 1
ATOM 650 C CA . ALA A 1 80 ? -17.080 -11.044 34.074 1.00 52.84 80 ALA A CA 1
ATOM 651 C C . ALA A 1 80 ? -17.795 -12.400 34.050 1.00 52.84 80 ALA A C 1
ATOM 653 O O . ALA A 1 80 ? -18.294 -12.809 35.121 1.00 52.84 80 ALA A O 1
#

Radius of gyration: 19.67 Å; Cα contacts (8 Å, |Δi|>4): 62; chains: 1; bounding box: 49×21×63 Å

Organism: NCBI:txid44941

Foldseek 3Di:
DDDDDDPPQPDPVSLVVQQVVVVVVQQVVCVVVQKHQVDDDPVQWDDPDSRDIDGHDSVVIDGNVVVVVVVVVVVVVVVD

InterPro domains:
  IPR000719 Protein kinase domain [PS50011] (1-80)
  IPR011009 Protein kinase-like domain superfamily [SSF56112] (2-75)

Mean predicted aligned error: 8.4 Å

Nearest PDB structures (foldseek):
  3zfx-assembly2_B  TM=8.318E-01  e=1.013E-02  Homo sapiens
  6aam-assembly1_A  TM=8.433E-01  e=1.422E-02  Homo sapiens
  5e1e-assembly1_A  TM=7.099E-01  e=6.742E-03  Homo sapiens
  3zfx-assembly6_F  TM=7.350E-01  e=1.084E-02  Homo sapiens
  3zfx-assembly5_E  TM=7.330E-01  e=2.136E-02  Homo sapiens

Solvent-accessible surface area (backbone atoms only — not comparable to full-atom values): 4909 Å² total; per-residue (Å²): 138,86,87,76,82,83,64,88,70,64,51,71,66,59,44,54,54,50,38,54,50,48,48,52,50,51,52,50,53,40,44,75,71,44,31,39,55,83,66,89,48,75,93,32,50,48,64,84,48,98,67,45,57,43,86,49,78,66,87,59,46,39,51,48,68,60,54,54,50,50,53,53,51,52,58,52,66,75,75,108